Protein AF-A0A924DQF2-F1 (afdb_monomer)

Secondary structure (DSSP, 8-state):
-------SSSSSSSS-S-----TT-BEEEE-TTS-EEEE--TTEEEETTEEEEEEEE--SSSS-PEEEEEEEEEPPPTT-EEEEEEEEEEEETTEEEEEEEEEEEEEEE----TT-EEEEEEPPSSTTPPPEEEEEEPPHHHHHHHHHHEEEEEESS---GGG--EEE-

Nearest PDB structures (foldseek):
  7did-assembly1_A  TM=2.586E-01  e=5.097E-01  Mycoplasmoides genitalium G37
  7dcy-assembly1_A  TM=2.597E-01  e=6.621E-01  Mycoplasmoides genitalium G37
  6pnr-assembly1_A  TM=2.441E-01  e=4.357E+00  Agathobacter rectalis

Radius of gyration: 21.08 Å; Cα contacts (8 Å, |Δi|>4): 301; chains: 1; bounding box: 58×53×54 Å

Structure (mmCIF, N/CA/C/O backbone):
data_AF-A0A924DQF2-F1
#
_entry.id   AF-A0A924DQF2-F1
#
loop_
_atom_site.group_PDB
_atom_site.id
_atom_site.type_symbol
_atom_site.label_atom_id
_atom_site.label_alt_id
_atom_site.label_comp_id
_atom_site.label_asym_id
_atom_site.label_entity_id
_atom_site.label_seq_id
_atom_site.pdbx_PDB_ins_code
_atom_site.Cartn_x
_atom_site.Cartn_y
_atom_site.Cartn_z
_atom_site.occupancy
_atom_site.B_iso_or_equiv
_atom_site.auth_seq_id
_atom_site.auth_comp_id
_atom_site.auth_asym_id
_atom_site.auth_atom_id
_atom_site.pdbx_PDB_model_num
ATOM 1 N N . MET A 1 1 ? 40.891 -38.602 -23.415 1.00 39.16 1 MET A N 1
ATOM 2 C CA . MET A 1 1 ? 41.506 -37.430 -22.755 1.00 39.16 1 MET A CA 1
ATOM 3 C C . MET A 1 1 ? 40.884 -36.168 -23.352 1.00 39.16 1 MET A C 1
ATOM 5 O O . MET A 1 1 ? 40.911 -36.058 -24.563 1.00 39.16 1 MET A O 1
ATOM 9 N N . THR A 1 2 ? 40.264 -35.327 -22.505 1.00 40.16 2 THR A N 1
ATOM 10 C CA . THR A 1 2 ? 40.079 -33.848 -22.588 1.00 40.16 2 THR A CA 1
ATOM 11 C C . THR A 1 2 ? 39.680 -33.174 -23.919 1.00 40.16 2 THR A C 1
ATOM 13 O O . THR A 1 2 ? 40.325 -33.387 -24.925 1.00 40.16 2 THR A O 1
ATOM 16 N N . LYS A 1 3 ? 38.752 -32.213 -24.016 1.00 40.78 3 LYS A N 1
ATOM 17 C CA . LYS A 1 3 ? 37.933 -31.433 -23.068 1.00 40.78 3 LYS A CA 1
ATOM 18 C C . LYS A 1 3 ? 36.837 -30.743 -23.902 1.00 40.78 3 LYS A C 1
ATOM 20 O O . LYS A 1 3 ? 37.116 -30.213 -24.971 1.00 40.78 3 LYS A O 1
ATOM 25 N N . LYS A 1 4 ? 35.604 -30.738 -23.393 1.00 42.16 4 LYS A N 1
ATOM 26 C CA . LYS A 1 4 ? 34.462 -29.996 -23.943 1.00 42.16 4 LYS A CA 1
ATOM 27 C C . LYS A 1 4 ? 34.664 -28.496 -23.695 1.00 42.16 4 LYS A C 1
ATOM 29 O O . LYS A 1 4 ? 34.769 -28.095 -22.540 1.00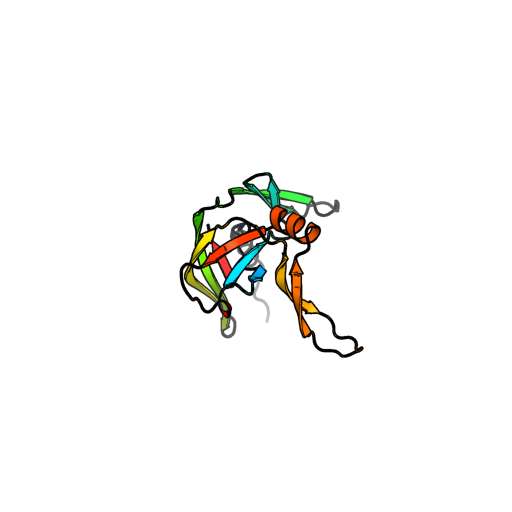 42.16 4 LYS A O 1
ATOM 34 N N . PHE A 1 5 ? 34.678 -27.686 -24.750 1.00 46.66 5 PHE A N 1
ATOM 35 C CA . PHE A 1 5 ? 34.527 -26.231 -24.673 1.00 46.66 5 PHE A CA 1
ATOM 36 C C . PHE A 1 5 ? 33.108 -25.875 -25.120 1.00 46.66 5 PHE A C 1
ATOM 38 O O . PHE A 1 5 ? 32.839 -25.680 -26.297 1.00 46.66 5 PHE A O 1
ATOM 45 N N . VAL A 1 6 ? 32.184 -25.825 -24.165 1.00 44.28 6 VAL A N 1
ATOM 46 C CA . VAL A 1 6 ? 30.915 -25.103 -24.317 1.00 44.28 6 VAL A CA 1
ATOM 47 C C . VAL A 1 6 ? 30.817 -24.224 -23.082 1.00 44.28 6 VAL A C 1
ATOM 49 O O . VAL A 1 6 ? 30.218 -24.590 -22.075 1.00 44.28 6 VAL A O 1
ATOM 52 N N . SER A 1 7 ? 31.553 -23.117 -23.115 1.00 44.06 7 SER A N 1
ATOM 53 C CA . SER A 1 7 ? 31.555 -22.107 -22.064 1.00 44.06 7 SER A CA 1
ATOM 54 C C . SER A 1 7 ? 30.950 -20.827 -22.624 1.00 44.06 7 SER A C 1
ATOM 56 O O . SER A 1 7 ? 31.330 -20.384 -23.703 1.00 44.06 7 SER A O 1
ATOM 58 N N . ALA A 1 8 ? 30.050 -20.247 -21.832 1.00 43.78 8 ALA A N 1
ATOM 59 C CA . ALA A 1 8 ? 29.697 -18.830 -21.837 1.00 43.78 8 ALA A CA 1
ATOM 60 C C . ALA A 1 8 ? 28.775 -18.285 -22.949 1.00 43.78 8 ALA A C 1
ATOM 62 O O . ALA A 1 8 ? 29.025 -17.202 -23.463 1.00 43.78 8 ALA A O 1
ATOM 63 N N . LEU A 1 9 ? 27.640 -18.938 -23.237 1.00 38.75 9 LEU A N 1
ATOM 64 C CA . LEU A 1 9 ? 26.541 -18.276 -23.975 1.00 38.75 9 LEU A CA 1
ATOM 65 C C . LEU A 1 9 ? 25.144 -18.441 -23.345 1.00 38.75 9 LEU A C 1
ATOM 67 O O . LEU A 1 9 ? 24.132 -18.326 -24.024 1.00 38.75 9 LEU A O 1
ATOM 71 N N . LEU A 1 10 ? 25.068 -18.723 -22.041 1.00 37.38 10 LEU A N 1
ATOM 72 C CA . LEU A 1 10 ? 23.792 -18.978 -21.348 1.00 37.38 10 LEU A CA 1
ATOM 73 C C . LEU A 1 10 ? 23.571 -18.126 -20.089 1.00 37.38 10 LEU A C 1
ATOM 75 O O . LEU A 1 10 ? 22.665 -18.415 -19.314 1.00 37.38 10 LEU A O 1
ATOM 79 N N . LEU A 1 11 ? 24.365 -17.066 -19.880 1.00 38.78 11 LEU A N 1
ATOM 80 C CA . LEU A 1 11 ? 24.267 -16.221 -18.678 1.00 38.78 11 LEU A CA 1
ATOM 81 C C . LEU A 1 11 ? 23.761 -14.783 -18.899 1.00 38.78 11 LEU A C 1
ATOM 83 O O . LEU A 1 11 ? 23.683 -14.044 -17.925 1.00 38.78 11 LEU A O 1
ATOM 87 N N . SER A 1 12 ? 23.387 -14.363 -20.114 1.00 41.19 12 SER A N 1
ATOM 88 C CA . SER A 1 12 ? 23.011 -12.955 -20.370 1.00 41.19 12 SER A CA 1
ATOM 89 C C . SER A 1 12 ? 21.534 -12.697 -20.690 1.00 41.19 12 SER A C 1
ATOM 91 O O . SER A 1 12 ? 21.180 -11.563 -20.994 1.00 41.19 12 SER A O 1
ATOM 93 N N . LEU A 1 13 ? 20.655 -13.703 -20.617 1.00 36.31 13 LEU A N 1
ATOM 94 C CA . LEU A 1 13 ? 19.227 -13.544 -20.956 1.00 36.31 13 LEU A CA 1
ATOM 95 C C . LEU A 1 13 ? 18.293 -13.356 -19.746 1.00 36.31 13 LEU A C 1
ATOM 97 O O . LEU A 1 13 ? 17.087 -13.237 -19.926 1.00 36.31 13 LEU A O 1
ATOM 101 N N . PHE A 1 14 ? 18.821 -13.267 -18.521 1.00 36.53 14 PHE A N 1
ATOM 102 C CA . PHE A 1 14 ? 18.003 -13.035 -17.318 1.00 36.53 14 PHE A CA 1
ATOM 103 C C . PHE A 1 14 ? 17.815 -11.555 -16.938 1.00 36.53 14 PHE A C 1
ATOM 105 O O . PHE A 1 14 ? 17.193 -11.266 -15.919 1.00 36.53 14 PHE A O 1
ATOM 112 N N . SER A 1 15 ? 18.302 -10.611 -17.748 1.00 38.75 15 SER A N 1
ATOM 113 C CA . SER A 1 15 ? 18.397 -9.195 -17.356 1.00 38.75 15 SER A CA 1
ATOM 114 C C . SER A 1 15 ? 17.384 -8.251 -18.009 1.00 38.75 15 SER A C 1
ATOM 116 O O . SER A 1 15 ? 17.642 -7.055 -18.028 1.00 38.75 15 SER A O 1
ATOM 118 N N . PHE A 1 16 ? 16.264 -8.727 -18.566 1.00 39.00 16 PHE A N 1
ATOM 119 C CA . PHE A 1 16 ? 15.261 -7.833 -19.176 1.00 39.00 16 PHE A CA 1
ATOM 120 C C . PHE A 1 16 ? 13.815 -8.310 -19.013 1.00 39.00 16 PHE A C 1
ATOM 122 O O . PHE A 1 16 ? 12.981 -8.089 -19.886 1.00 39.00 16 PHE A O 1
ATOM 129 N N . LEU A 1 17 ? 13.471 -8.930 -17.882 1.00 34.06 17 LEU A N 1
ATOM 130 C CA . LEU A 1 17 ? 12.094 -8.759 -17.429 1.00 34.06 17 LEU A CA 1
ATOM 131 C C . LEU A 1 17 ? 12.037 -7.337 -16.866 1.00 34.06 17 LEU A C 1
ATOM 133 O O . LEU A 1 17 ? 12.741 -7.087 -15.884 1.00 34.06 17 LEU A O 1
ATOM 137 N N . PRO A 1 18 ? 11.294 -6.390 -17.477 1.00 35.78 18 PRO A N 1
ATOM 138 C CA . PRO A 1 18 ? 11.058 -5.116 -16.823 1.00 35.78 18 PRO A CA 1
ATOM 139 C C . PRO A 1 18 ? 10.474 -5.473 -15.462 1.00 35.78 18 PRO A C 1
ATOM 141 O O . PRO A 1 18 ? 9.436 -6.135 -15.387 1.00 35.78 18 PRO A O 1
ATOM 144 N N . ALA A 1 19 ? 11.197 -5.142 -14.392 1.00 41.50 19 ALA A N 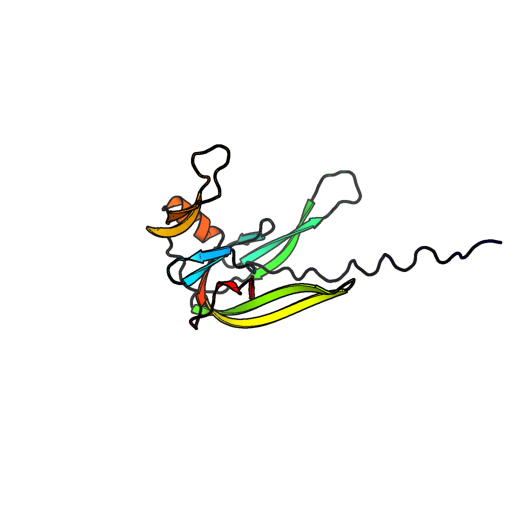1
ATOM 145 C CA . ALA A 1 19 ? 10.639 -5.206 -13.058 1.00 41.50 19 ALA A CA 1
ATOM 146 C C . ALA A 1 19 ? 9.444 -4.265 -13.119 1.00 41.50 19 ALA A C 1
ATOM 148 O O . ALA A 1 19 ? 9.642 -3.054 -13.124 1.00 41.50 19 ALA A O 1
ATOM 149 N N . LYS A 1 20 ? 8.239 -4.817 -13.320 1.00 49.84 20 LYS A N 1
ATOM 150 C CA . LYS A 1 20 ? 7.009 -4.037 -13.348 1.00 49.84 20 LYS A CA 1
ATOM 151 C C . LYS A 1 20 ? 7.024 -3.244 -12.051 1.00 49.84 20 LYS A C 1
ATOM 153 O O . LYS A 1 20 ? 6.993 -3.815 -10.962 1.00 49.84 20 LYS A O 1
ATOM 158 N N . SER A 1 21 ? 7.247 -1.949 -12.180 1.00 52.16 21 SER A N 1
ATOM 159 C CA . SER A 1 21 ? 7.335 -1.025 -11.073 1.00 52.16 21 SER A CA 1
ATOM 160 C C . SER A 1 21 ? 5.913 -0.824 -10.583 1.00 52.16 21 SER A C 1
ATOM 162 O O . SER A 1 21 ? 5.086 -0.274 -11.295 1.00 52.16 21 SER A O 1
ATOM 164 N N . PHE A 1 22 ? 5.600 -1.337 -9.397 1.00 64.69 22 PHE A N 1
ATOM 165 C CA . PHE A 1 22 ? 4.263 -1.219 -8.827 1.00 64.69 22 PHE A CA 1
ATOM 166 C C . PHE A 1 22 ? 4.296 -0.228 -7.658 1.00 64.69 22 PHE A C 1
ATOM 168 O O . PHE A 1 22 ? 4.970 -0.466 -6.652 1.00 64.69 22 PHE A O 1
ATOM 175 N N . ALA A 1 23 ? 3.586 0.893 -7.783 1.00 62.69 23 ALA A N 1
ATOM 176 C CA . ALA A 1 23 ? 3.409 1.848 -6.691 1.00 62.69 23 ALA A CA 1
ATOM 177 C C . ALA A 1 23 ? 2.421 1.284 -5.670 1.00 62.69 23 ALA A C 1
ATOM 179 O O . ALA A 1 23 ? 1.371 0.800 -6.072 1.00 62.69 23 ALA A O 1
ATOM 180 N N . PHE A 1 24 ? 2.735 1.384 -4.371 1.00 73.31 24 PHE A N 1
ATOM 181 C CA . PHE A 1 24 ? 1.779 1.096 -3.288 1.00 73.31 24 PHE A CA 1
ATOM 182 C C . PHE A 1 24 ? 1.065 -0.246 -3.504 1.00 73.31 24 PHE A C 1
ATOM 184 O O . PHE A 1 24 ? -0.158 -0.339 -3.508 1.00 73.31 24 PHE A O 1
ATOM 191 N N . HIS A 1 25 ? 1.851 -1.282 -3.776 1.00 74.00 25 HIS A N 1
ATOM 192 C CA . HIS A 1 25 ? 1.313 -2.563 -4.208 1.00 74.00 25 HIS A CA 1
ATOM 193 C C . HIS A 1 25 ? 1.319 -3.593 -3.092 1.00 74.00 25 HIS A C 1
ATOM 195 O O . HIS A 1 25 ? 0.635 -4.592 -3.212 1.00 74.00 25 HIS A O 1
ATOM 201 N N . SER A 1 26 ? 2.076 -3.393 -2.015 1.00 79.25 26 SER A N 1
ATOM 202 C CA . SER A 1 26 ? 2.161 -4.361 -0.924 1.00 79.25 26 SER A CA 1
ATOM 203 C C . SER A 1 26 ? 1.262 -3.961 0.237 1.00 79.25 26 SER A C 1
ATOM 205 O O . SER A 1 26 ? 1.271 -2.807 0.681 1.00 79.25 26 SER A O 1
ATOM 207 N N . VAL A 1 27 ? 0.508 -4.926 0.762 1.00 81.19 27 VAL A N 1
ATOM 208 C CA . VAL A 1 27 ? -0.241 -4.731 2.005 1.00 81.19 27 VAL A CA 1
ATOM 209 C C . VAL A 1 27 ? 0.760 -4.500 3.134 1.00 81.19 27 VAL A C 1
ATOM 211 O O . VAL A 1 27 ? 1.569 -5.366 3.451 1.00 81.19 27 VAL A O 1
ATOM 214 N N . THR A 1 28 ? 0.731 -3.306 3.729 1.00 81.75 28 THR A N 1
ATOM 215 C CA . THR A 1 28 ? 1.651 -2.947 4.818 1.00 81.75 28 THR A CA 1
ATOM 216 C C . THR A 1 28 ? 1.093 -3.390 6.158 1.00 81.75 28 THR A C 1
ATOM 218 O O . THR A 1 28 ? 1.820 -3.927 6.989 1.00 81.75 28 THR A O 1
ATOM 221 N N . GLU A 1 29 ? -0.197 -3.146 6.377 1.00 82.19 29 GLU A N 1
ATOM 222 C CA . GLU A 1 29 ? -0.853 -3.472 7.632 1.00 82.19 29 GLU A CA 1
ATOM 223 C C . GLU A 1 29 ? -2.360 -3.633 7.466 1.00 82.19 29 GLU A C 1
ATOM 225 O O . GLU A 1 29 ? -2.989 -3.030 6.597 1.00 82.19 29 GLU A O 1
ATOM 230 N N . ILE A 1 30 ? -2.933 -4.424 8.365 1.00 83.31 30 ILE A N 1
ATOM 231 C CA . ILE A 1 30 ? -4.365 -4.616 8.524 1.00 83.31 30 ILE A CA 1
ATOM 232 C C . ILE A 1 30 ? -4.776 -3.942 9.832 1.00 83.31 30 ILE A C 1
ATOM 234 O O . ILE A 1 30 ? -4.304 -4.311 10.909 1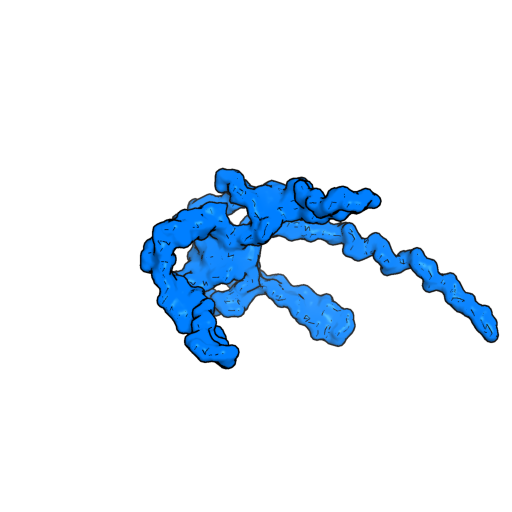.00 83.31 30 ILE A O 1
ATOM 238 N N . LEU A 1 31 ? -5.647 -2.944 9.735 1.00 84.81 31 LEU A N 1
ATOM 239 C CA . LEU A 1 31 ? -6.173 -2.220 10.884 1.00 84.81 31 LEU A CA 1
ATOM 240 C C . LEU A 1 31 ? -7.255 -3.053 11.602 1.00 84.81 31 LEU A C 1
ATOM 242 O O . LEU A 1 31 ? -7.907 -3.889 10.973 1.00 84.81 31 LEU A O 1
ATOM 246 N N . PRO A 1 32 ? -7.505 -2.817 12.906 1.00 79.88 32 PRO A N 1
ATOM 247 C CA . PRO A 1 32 ? -8.493 -3.571 13.688 1.00 79.88 32 PRO A CA 1
ATOM 248 C C . PRO A 1 32 ? -9.931 -3.502 13.154 1.00 79.88 32 PRO A C 1
ATOM 250 O O . PRO A 1 32 ? -10.745 -4.359 13.474 1.00 79.88 32 PRO A O 1
ATOM 253 N N . ASP A 1 33 ? -10.249 -2.490 12.345 1.00 83.50 33 ASP A N 1
ATOM 254 C CA . ASP A 1 33 ? -11.546 -2.300 11.690 1.00 83.50 33 ASP A CA 1
ATOM 255 C C . ASP A 1 33 ? -11.612 -2.939 10.287 1.00 83.50 33 ASP A C 1
ATOM 257 O O . ASP A 1 33 ? -12.423 -2.517 9.460 1.00 83.50 33 ASP A O 1
ATOM 261 N N . ASN A 1 34 ? -10.752 -3.931 10.015 1.00 84.44 34 ASN A N 1
ATOM 262 C CA . ASN A 1 34 ? -10.598 -4.651 8.741 1.00 84.44 34 ASN A CA 1
ATOM 263 C C . ASN A 1 34 ? -10.240 -3.769 7.535 1.00 84.44 34 ASN A C 1
ATOM 265 O O . ASN A 1 34 ? -10.342 -4.203 6.386 1.00 84.44 34 ASN A O 1
ATOM 269 N N . LYS A 1 35 ? -9.793 -2.535 7.772 1.00 88.31 35 LYS A N 1
ATOM 270 C CA . LYS A 1 35 ? -9.237 -1.686 6.719 1.00 88.31 35 LYS A CA 1
ATOM 271 C C . LYS A 1 35 ? -7.788 -2.059 6.459 1.00 88.31 35 LYS A C 1
ATOM 273 O O . LYS A 1 35 ? -7.057 -2.448 7.367 1.00 88.31 35 LYS A O 1
ATOM 278 N N . ILE A 1 36 ? -7.359 -1.892 5.220 1.00 88.56 36 ILE A N 1
ATOM 279 C CA . ILE A 1 36 ? -6.012 -2.245 4.788 1.00 88.56 36 ILE A CA 1
ATOM 280 C C . ILE A 1 36 ? -5.233 -0.956 4.555 1.00 88.56 36 ILE A C 1
ATOM 282 O O . ILE A 1 36 ? -5.673 -0.077 3.811 1.00 88.56 36 ILE A O 1
ATOM 286 N N . LEU A 1 37 ? -4.079 -0.849 5.203 1.00 88.31 37 LEU A N 1
ATOM 287 C CA . LEU A 1 37 ? -3.125 0.232 5.032 1.00 88.31 37 LEU A CA 1
ATOM 288 C C . LEU A 1 37 ? -2.037 -0.213 4.052 1.00 88.31 37 LEU A C 1
ATOM 290 O O . LEU A 1 37 ? -1.385 -1.244 4.236 1.00 88.31 37 LEU A O 1
ATOM 294 N N . ILE A 1 38 ? -1.839 0.586 3.012 1.00 88.75 38 ILE A N 1
ATOM 295 C CA . ILE A 1 38 ? -0.918 0.294 1.916 1.00 88.75 38 ILE A CA 1
ATOM 296 C C . ILE A 1 38 ? 0.026 1.478 1.793 1.00 88.75 38 ILE A C 1
ATOM 298 O O . ILE A 1 38 ? -0.401 2.582 1.452 1.00 88.75 38 ILE A O 1
ATOM 302 N N . CYS A 1 39 ? 1.299 1.271 2.097 1.00 88.50 39 CYS A N 1
ATOM 303 C CA . CYS A 1 39 ? 2.300 2.323 2.110 1.00 88.50 39 CYS A CA 1
ATOM 304 C C . CYS A 1 39 ? 3.271 2.203 0.937 1.00 88.50 39 CYS A C 1
ATOM 306 O O . CYS A 1 39 ? 3.451 1.141 0.342 1.00 88.50 39 CYS A O 1
ATOM 308 N N . LYS A 1 40 ? 3.903 3.328 0.608 1.00 86.56 40 LYS A N 1
ATOM 309 C CA . LYS A 1 40 ? 4.942 3.414 -0.412 1.00 86.56 40 LYS A CA 1
ATOM 310 C C . LYS A 1 40 ? 6.160 2.573 -0.037 1.00 86.56 40 LYS A C 1
ATOM 312 O O . LYS A 1 40 ? 6.571 2.549 1.126 1.00 86.56 40 LYS A O 1
ATOM 317 N N . ASP A 1 41 ? 6.816 2.014 -1.044 1.00 82.56 41 ASP A N 1
ATOM 318 C CA . ASP A 1 41 ? 8.127 1.396 -0.863 1.00 82.56 41 ASP A CA 1
ATOM 319 C C . ASP A 1 41 ? 9.242 2.446 -0.699 1.00 82.56 41 ASP A C 1
ATOM 321 O O . ASP A 1 41 ? 9.083 3.647 -0.956 1.00 82.56 41 ASP A O 1
ATOM 325 N N . PHE A 1 42 ? 10.421 1.997 -0.264 1.00 80.69 42 PHE A N 1
ATOM 326 C CA . PHE A 1 42 ? 11.571 2.870 0.003 1.00 80.69 42 PHE A CA 1
ATOM 327 C C . PHE A 1 42 ? 12.065 3.633 -1.236 1.00 80.69 42 PHE A C 1
ATOM 329 O O . PHE A 1 42 ? 12.668 4.694 -1.099 1.00 80.69 42 PHE A O 1
ATOM 336 N N . ASN A 1 43 ? 11.816 3.112 -2.438 1.00 85.31 43 ASN A N 1
ATOM 337 C CA . ASN A 1 43 ? 12.211 3.714 -3.709 1.00 85.31 43 ASN A CA 1
ATOM 338 C C . ASN A 1 43 ? 11.090 4.534 -4.368 1.00 85.31 43 ASN A C 1
ATOM 340 O O . ASN A 1 43 ? 11.184 4.852 -5.552 1.00 85.31 43 ASN A O 1
ATOM 344 N N . GLN A 1 44 ? 10.033 4.853 -3.624 1.00 87.81 44 GLN A N 1
ATOM 345 C CA . GLN A 1 44 ? 8.871 5.581 -4.121 1.00 87.81 44 GLN A CA 1
ATOM 346 C C . GLN A 1 44 ? 8.746 6.943 -3.440 1.00 87.81 44 GLN A C 1
ATOM 348 O O . GLN A 1 44 ? 8.943 7.073 -2.223 1.00 87.81 44 GLN A O 1
ATOM 353 N N . VAL A 1 45 ? 8.377 7.961 -4.213 1.00 88.56 45 VAL A N 1
ATOM 354 C CA . VAL A 1 45 ? 8.130 9.326 -3.732 1.00 88.56 45 VAL A CA 1
ATOM 355 C C . VAL A 1 45 ? 6.740 9.760 -4.175 1.00 88.56 45 VAL A C 1
ATOM 357 O O . VAL A 1 45 ? 6.422 9.725 -5.357 1.00 88.56 45 VAL A O 1
ATOM 360 N N . ARG A 1 46 ? 5.896 10.170 -3.223 1.00 87.69 46 ARG A N 1
ATOM 361 C CA . ARG A 1 46 ? 4.573 10.720 -3.532 1.00 87.69 46 ARG A CA 1
ATOM 362 C C . ARG A 1 46 ? 4.694 12.203 -3.870 1.00 87.69 46 ARG A C 1
ATOM 364 O O . ARG A 1 46 ? 5.193 12.978 -3.053 1.00 87.69 46 ARG A O 1
ATOM 371 N N . VAL A 1 47 ? 4.180 12.588 -5.034 1.00 88.44 47 VAL A N 1
ATOM 372 C CA . VAL A 1 47 ? 4.125 13.968 -5.526 1.00 88.44 47 VAL A CA 1
ATOM 373 C C . VAL A 1 47 ? 2.678 14.265 -5.919 1.00 88.44 47 VAL A C 1
ATOM 375 O O . VAL A 1 47 ? 2.197 13.852 -6.972 1.00 88.44 47 VAL A O 1
ATOM 378 N N . GLY A 1 48 ? 1.942 14.929 -5.024 1.00 87.69 48 GLY A N 1
AT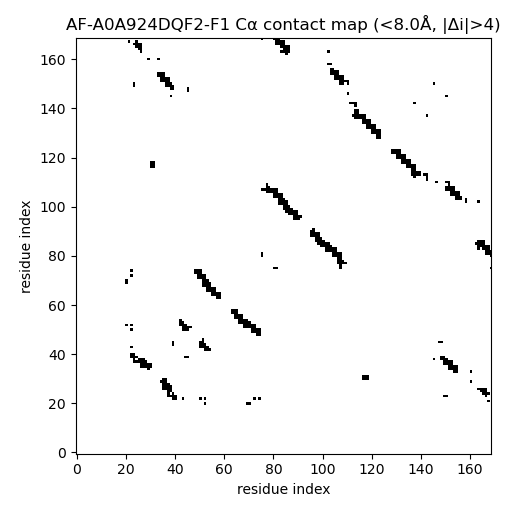OM 379 C CA . GLY A 1 48 ? 0.504 15.162 -5.197 1.00 87.69 48 GLY A CA 1
ATOM 380 C C . GLY A 1 48 ? -0.300 13.856 -5.263 1.00 87.69 48 GLY A C 1
ATOM 381 O O . GLY A 1 48 ? -0.290 13.055 -4.321 1.00 87.69 48 GLY A O 1
ATOM 382 N N . ASN A 1 49 ? -1.008 13.649 -6.377 1.00 87.50 49 ASN A N 1
ATOM 383 C CA . ASN A 1 49 ? -1.771 12.431 -6.670 1.00 87.50 49 ASN A CA 1
ATOM 384 C C . ASN A 1 49 ? -0.957 11.363 -7.422 1.00 87.50 49 ASN A C 1
ATOM 386 O O . ASN A 1 49 ? -1.527 10.361 -7.847 1.00 87.50 49 ASN A O 1
ATOM 390 N N . LYS A 1 50 ? 0.352 11.561 -7.596 1.00 89.81 50 LYS A N 1
ATOM 391 C CA . LYS A 1 50 ? 1.230 10.632 -8.307 1.00 89.81 50 LYS A CA 1
ATOM 392 C C . LYS A 1 50 ? 2.300 10.049 -7.400 1.00 89.81 50 LYS A C 1
ATOM 394 O O . LYS A 1 50 ? 2.611 10.593 -6.336 1.00 89.81 50 LYS A O 1
ATOM 399 N N . VAL A 1 51 ? 2.881 8.945 -7.847 1.00 89.62 51 VAL A N 1
ATOM 400 C CA . VAL A 1 51 ? 4.021 8.282 -7.226 1.00 89.62 51 VAL A CA 1
ATOM 401 C C . VAL A 1 51 ? 5.108 8.114 -8.265 1.00 89.62 51 VAL A C 1
ATOM 403 O O . VAL A 1 51 ? 4.927 7.432 -9.270 1.00 89.62 51 VAL A O 1
ATOM 406 N N . GLU A 1 52 ? 6.247 8.730 -7.995 1.00 90.75 52 GLU A N 1
ATOM 407 C CA . GLU A 1 52 ? 7.470 8.549 -8.758 1.00 90.75 52 GLU A CA 1
ATOM 408 C C . GLU A 1 52 ? 8.223 7.341 -8.208 1.00 90.75 52 GLU A C 1
ATOM 410 O O . GLU A 1 52 ? 8.420 7.211 -6.995 1.00 90.75 52 GLU A O 1
ATOM 415 N N . ILE A 1 53 ? 8.645 6.450 -9.099 1.00 88.25 53 ILE A N 1
ATOM 416 C CA . ILE A 1 53 ? 9.366 5.228 -8.752 1.00 88.25 53 ILE A CA 1
ATOM 417 C C . ILE A 1 53 ? 10.803 5.384 -9.221 1.00 88.25 53 ILE A C 1
ATOM 419 O O . ILE A 1 53 ? 11.056 5.690 -10.384 1.00 88.25 53 ILE A O 1
ATOM 423 N N . TYR A 1 54 ? 11.754 5.152 -8.323 1.00 87.12 54 TYR A N 1
ATOM 424 C CA . TYR A 1 54 ? 13.178 5.268 -8.604 1.00 87.12 54 TYR A CA 1
ATOM 425 C C . TYR A 1 54 ? 13.836 3.894 -8.672 1.00 87.12 54 TYR A C 1
ATOM 427 O O . TYR A 1 54 ? 13.518 2.972 -7.914 1.00 87.12 54 TYR A O 1
ATOM 435 N N . SER A 1 55 ? 14.802 3.767 -9.573 1.00 83.94 55 SER A N 1
ATOM 436 C CA . SER A 1 55 ? 15.672 2.602 -9.681 1.00 83.94 55 SER A CA 1
ATOM 437 C C . SER A 1 55 ? 17.106 2.993 -9.345 1.00 83.94 55 SER A C 1
ATOM 439 O O . SER A 1 55 ? 17.547 4.113 -9.606 1.00 83.94 55 SER A O 1
ATOM 441 N N . LYS A 1 56 ? 17.837 2.058 -8.736 1.00 82.44 56 LYS A N 1
ATOM 442 C CA . LYS A 1 56 ? 19.275 2.210 -8.518 1.00 82.44 56 LYS A CA 1
ATOM 443 C C . LYS A 1 56 ? 19.981 1.880 -9.825 1.00 82.44 56 LYS A C 1
ATOM 445 O O . LYS A 1 56 ? 19.947 0.732 -10.265 1.00 82.44 56 LYS A O 1
ATOM 450 N N . LYS A 1 57 ? 20.641 2.864 -10.421 1.00 77.94 57 LYS A N 1
ATOM 451 C CA . LYS A 1 57 ? 21.550 2.656 -11.542 1.00 77.94 57 LYS A CA 1
ATOM 452 C C . LYS A 1 57 ? 22.953 2.479 -10.974 1.00 77.94 57 LYS A C 1
ATOM 454 O O . LYS A 1 57 ? 23.443 3.339 -10.247 1.00 77.94 57 LYS A O 1
ATOM 459 N N . LEU A 1 58 ? 23.581 1.342 -11.273 1.00 69.31 58 LEU A N 1
ATOM 460 C CA . LEU A 1 58 ? 25.005 1.147 -11.004 1.00 69.31 58 LEU A CA 1
ATOM 461 C C . LEU A 1 58 ? 25.781 1.848 -12.129 1.00 69.31 58 LEU A C 1
ATOM 463 O O . LEU A 1 58 ? 25.693 1.405 -13.281 1.00 69.31 58 LEU A O 1
ATOM 467 N N . PRO A 1 59 ? 26.493 2.953 -11.856 1.00 69.00 59 PRO A N 1
ATOM 468 C CA . PRO A 1 59 ? 27.317 3.579 -12.872 1.00 69.00 59 PRO A CA 1
ATOM 469 C C . PRO A 1 59 ? 28.467 2.646 -13.261 1.00 69.00 59 PRO A C 1
ATOM 471 O O . PRO A 1 59 ? 28.937 1.827 -12.474 1.00 69.00 59 PRO A O 1
ATOM 474 N N . HIS A 1 60 ? 28.936 2.781 -14.501 1.00 64.00 60 HIS A N 1
ATOM 475 C CA . HIS A 1 60 ? 30.091 2.026 -15.002 1.00 64.00 60 HIS A CA 1
ATOM 476 C C . HIS A 1 60 ? 31.423 2.477 -14.366 1.00 64.00 60 HIS A C 1
ATOM 478 O O . HIS A 1 60 ? 32.454 1.843 -14.570 1.00 64.00 60 HIS A O 1
ATOM 484 N N . SER A 1 61 ? 31.418 3.560 -13.584 1.00 63.62 61 SER A N 1
ATOM 485 C CA . SER A 1 61 ? 32.573 4.098 -12.862 1.00 63.62 61 SER A CA 1
ATOM 486 C C . SER A 1 61 ? 32.327 4.082 -11.348 1.00 63.62 61 SER A C 1
ATOM 488 O O . SER A 1 61 ? 31.195 3.949 -10.896 1.00 63.62 61 SER A O 1
ATOM 490 N N . ARG A 1 62 ? 33.388 4.232 -10.537 1.00 63.53 62 ARG A N 1
ATOM 491 C CA . ARG A 1 62 ? 33.369 4.187 -9.052 1.00 63.53 62 ARG A CA 1
ATOM 492 C C . ARG A 1 62 ? 32.517 5.285 -8.365 1.00 63.53 62 ARG A C 1
ATOM 494 O O . ARG A 1 62 ? 32.644 5.492 -7.162 1.00 63.53 62 ARG A O 1
ATOM 501 N N . GLY A 1 63 ? 31.674 6.004 -9.103 1.00 60.84 63 GLY A N 1
ATOM 502 C CA . GLY A 1 63 ? 30.886 7.147 -8.646 1.00 60.84 63 GLY A CA 1
ATOM 503 C C . GLY A 1 63 ? 29.548 6.768 -8.014 1.00 60.84 63 GLY A C 1
ATOM 504 O O . GLY A 1 63 ? 28.513 7.149 -8.536 1.00 60.84 63 GLY A O 1
ATOM 505 N N . GLY A 1 64 ? 29.558 6.045 -6.891 1.00 69.38 64 GLY A N 1
ATOM 506 C CA . GLY A 1 64 ? 28.370 5.864 -6.040 1.00 69.38 64 GLY A CA 1
ATOM 507 C C . GLY A 1 64 ? 27.158 5.180 -6.699 1.00 69.38 64 GLY A C 1
ATOM 508 O O . GLY A 1 64 ? 27.238 4.637 -7.792 1.00 69.38 64 GLY A O 1
ATOM 509 N N . ILE A 1 65 ? 26.027 5.146 -5.990 1.00 74.56 65 ILE A N 1
ATOM 510 C CA . ILE A 1 65 ? 24.742 4.659 -6.518 1.00 74.56 65 ILE A CA 1
ATOM 511 C C . ILE A 1 65 ? 23.937 5.881 -6.957 1.00 74.56 65 ILE A C 1
ATOM 513 O O . ILE A 1 65 ? 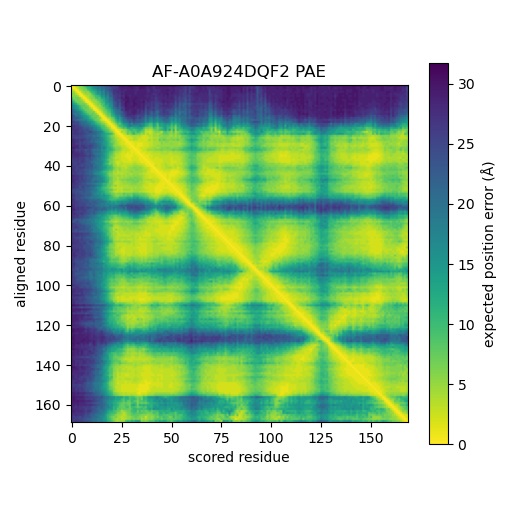23.655 6.743 -6.127 1.00 74.56 65 ILE A O 1
ATOM 517 N N . GLU A 1 66 ? 23.532 5.936 -8.225 1.00 79.19 66 GLU A N 1
ATOM 518 C CA . GLU A 1 66 ? 22.640 6.980 -8.734 1.00 79.19 66 GLU A CA 1
ATOM 519 C C . GLU A 1 66 ? 21.186 6.484 -8.687 1.00 79.19 66 GLU A C 1
ATOM 521 O O . GLU A 1 66 ? 20.893 5.349 -9.078 1.00 79.19 66 GLU A O 1
ATOM 526 N N . LEU A 1 67 ? 20.266 7.311 -8.186 1.00 81.94 67 LEU A N 1
ATOM 527 C CA . LEU A 1 67 ? 18.829 7.041 -8.256 1.00 81.94 67 LEU A CA 1
ATOM 528 C C . LEU A 1 67 ? 18.257 7.737 -9.487 1.00 81.94 67 LEU A C 1
ATOM 530 O O . LEU A 1 67 ? 18.271 8.961 -9.569 1.00 81.94 67 LEU A O 1
ATOM 534 N N . VAL A 1 68 ? 17.722 6.958 -10.422 1.00 85.81 68 VAL A N 1
ATOM 535 C CA . VAL A 1 68 ? 17.097 7.473 -11.645 1.00 85.81 68 VAL A CA 1
ATOM 536 C C . VAL A 1 68 ? 15.606 7.170 -11.595 1.00 85.81 68 VAL A C 1
ATOM 538 O O . VAL A 1 68 ? 15.217 6.043 -11.270 1.00 85.81 68 VAL A O 1
ATOM 541 N N . LYS A 1 69 ? 14.772 8.170 -11.905 1.00 88.31 69 LYS A N 1
ATOM 542 C CA . LYS A 1 69 ? 13.323 7.984 -12.042 1.00 88.31 69 LYS A CA 1
ATOM 543 C C . LYS A 1 69 ? 13.073 6.948 -13.138 1.00 88.31 69 LYS A C 1
ATOM 545 O O . LYS A 1 69 ? 13.488 7.134 -14.277 1.00 88.31 69 LYS A O 1
ATOM 550 N N . ALA A 1 70 ? 12.460 5.841 -12.752 1.00 87.12 70 ALA A N 1
ATOM 551 C CA . ALA A 1 70 ? 12.150 4.720 -13.623 1.00 87.12 70 ALA A CA 1
ATOM 552 C C . ALA A 1 70 ? 10.724 4.813 -14.167 1.00 87.12 70 ALA A C 1
ATOM 554 O O . ALA A 1 70 ? 10.499 4.449 -15.316 1.00 87.12 70 ALA A O 1
ATOM 555 N N . ASP A 1 71 ? 9.783 5.292 -13.348 1.00 87.38 71 ASP A N 1
ATOM 556 C CA . ASP A 1 71 ? 8.361 5.290 -13.684 1.00 87.38 71 ASP A CA 1
ATOM 557 C C . ASP A 1 71 ? 7.576 6.348 -12.886 1.00 87.38 71 ASP A C 1
ATOM 559 O O . ASP A 1 71 ? 8.071 6.906 -11.897 1.00 87.38 71 ASP A O 1
ATOM 563 N N . GLU A 1 72 ? 6.346 6.617 -13.313 1.00 89.00 72 GLU A N 1
ATOM 564 C CA . GLU A 1 72 ? 5.379 7.483 -12.643 1.00 89.00 72 GLU A CA 1
ATOM 565 C C . GLU A 1 72 ? 3.972 6.889 -12.751 1.00 89.00 72 GLU A C 1
ATOM 567 O O . GLU A 1 72 ? 3.449 6.699 -13.847 1.00 89.00 72 GLU A O 1
ATOM 572 N N . LEU A 1 73 ? 3.329 6.658 -11.605 1.00 87.38 73 LEU A N 1
ATOM 573 C CA . LEU A 1 73 ? 1.975 6.109 -11.537 1.00 87.38 73 LEU A CA 1
ATOM 574 C C . LEU A 1 73 ? 1.023 7.077 -10.839 1.00 87.38 73 LEU A C 1
ATOM 576 O O . LEU A 1 73 ? 1.394 7.759 -9.884 1.00 87.38 73 LEU A O 1
ATOM 580 N N . THR A 1 74 ? -0.224 7.126 -11.304 1.00 89.56 74 THR A N 1
ATOM 581 C CA . THR A 1 74 ? -1.282 7.908 -10.649 1.00 89.56 74 THR A CA 1
ATOM 582 C C . THR A 1 74 ? -1.918 7.062 -9.554 1.00 89.56 74 THR A C 1
ATOM 584 O O . THR A 1 74 ? -2.282 5.916 -9.799 1.00 89.56 74 THR A O 1
ATOM 587 N N . LEU A 1 75 ? -2.038 7.612 -8.346 1.00 88.25 75 LEU A N 1
ATOM 588 C CA . LEU A 1 75 ? -2.712 6.933 -7.244 1.00 88.25 75 LEU A CA 1
ATOM 589 C C . LEU A 1 75 ? -4.228 6.945 -7.446 1.00 88.25 75 LEU A C 1
ATOM 591 O O . LEU A 1 75 ? -4.773 7.936 -7.946 1.00 88.25 75 LEU A O 1
ATOM 595 N N . PRO A 1 76 ? -4.920 5.891 -6.990 1.00 90.00 76 PRO A N 1
ATOM 596 C CA . PRO A 1 76 ? -6.360 5.854 -7.064 1.00 90.00 76 PRO A CA 1
ATOM 597 C C . PRO A 1 76 ? -6.969 6.908 -6.130 1.00 90.00 76 PRO A C 1
ATOM 599 O O . PRO A 1 76 ? -6.483 7.170 -5.026 1.00 90.00 76 PRO A O 1
ATOM 602 N N . SER A 1 77 ? -8.034 7.543 -6.606 1.00 91.31 77 SER A N 1
ATOM 603 C CA . SER A 1 77 ? -8.798 8.545 -5.860 1.00 91.31 77 SER A CA 1
ATOM 604 C C . SER A 1 77 ? -9.761 7.886 -4.873 1.00 91.31 77 SER A C 1
ATOM 606 O O . SER A 1 77 ? -10.114 6.717 -5.017 1.00 91.31 77 SER A O 1
ATOM 608 N N . GLU A 1 78 ? -10.218 8.642 -3.875 1.00 92.69 78 GLU A N 1
ATOM 609 C CA . GLU A 1 78 ? -11.248 8.170 -2.944 1.00 92.69 78 GLU A CA 1
ATOM 610 C C . GLU A 1 78 ? -12.506 7.710 -3.704 1.00 92.69 78 GLU A C 1
ATOM 612 O O . GLU A 1 78 ? -12.947 8.357 -4.654 1.00 92.69 78 GLU A O 1
ATOM 617 N N . GLY A 1 79 ? -13.050 6.557 -3.312 1.00 92.06 79 GLY A N 1
ATOM 618 C CA . GLY A 1 79 ? -14.180 5.901 -3.968 1.00 92.06 79 GLY A CA 1
ATOM 619 C C . GLY A 1 79 ? -13.811 4.990 -5.143 1.00 92.06 79 GLY A C 1
ATOM 620 O O . GLY A 1 79 ? -14.661 4.221 -5.591 1.00 92.06 79 GLY A O 1
ATOM 621 N N . GLN A 1 80 ? -12.568 5.016 -5.640 1.00 92.50 80 GLN A N 1
ATOM 622 C CA . GLN A 1 80 ? -12.141 4.082 -6.685 1.00 92.50 80 GLN A CA 1
ATOM 623 C C . GLN A 1 80 ? -11.926 2.675 -6.128 1.00 92.50 80 GLN A C 1
ATOM 625 O O . GLN A 1 80 ? -11.528 2.496 -4.975 1.00 92.50 80 GLN A O 1
ATOM 630 N N . LYS A 1 81 ? -12.179 1.672 -6.972 1.00 91.62 81 LYS A N 1
ATOM 631 C CA . LYS A 1 81 ? -11.919 0.273 -6.645 1.00 91.62 81 LYS A CA 1
ATOM 632 C C . LYS A 1 81 ? -10.511 -0.127 -7.054 1.00 91.62 81 LYS A C 1
ATOM 634 O O . LYS A 1 81 ? -10.032 0.265 -8.112 1.00 91.62 81 LYS A O 1
ATOM 639 N N . VAL A 1 82 ? -9.899 -0.944 -6.214 1.00 89.88 82 VAL A N 1
ATOM 640 C CA . VAL A 1 82 ? -8.617 -1.598 -6.445 1.00 89.88 82 VAL A CA 1
ATOM 641 C C . VAL A 1 82 ? -8.803 -3.097 -6.305 1.00 89.88 82 VAL A C 1
ATOM 643 O O . VAL A 1 82 ? -9.662 -3.559 -5.547 1.00 89.88 82 VAL A O 1
ATOM 646 N N . ASP A 1 83 ? -7.990 -3.860 -7.015 1.00 89.25 83 ASP A N 1
ATOM 647 C CA . ASP A 1 83 ? -8.019 -5.309 -6.941 1.00 89.25 83 ASP A CA 1
ATOM 648 C C . ASP A 1 83 ? -7.023 -5.814 -5.898 1.00 89.25 83 ASP A C 1
ATOM 650 O O . ASP A 1 83 ? -5.895 -5.332 -5.783 1.00 89.25 83 ASP A O 1
ATOM 654 N N . LEU A 1 84 ? -7.451 -6.815 -5.140 1.00 86.94 84 LEU A N 1
ATOM 655 C CA . LEU A 1 84 ? -6.691 -7.464 -4.087 1.00 86.94 84 LEU A CA 1
ATOM 656 C C . LEU A 1 84 ? -6.247 -8.855 -4.549 1.00 86.94 84 LEU A C 1
ATOM 658 O O . LEU A 1 84 ? -7.079 -9.666 -4.963 1.00 86.94 84 LEU A O 1
ATOM 662 N N . TYR A 1 85 ? -4.951 -9.139 -4.441 1.00 85.75 85 TYR A N 1
ATOM 663 C CA . TYR A 1 85 ? -4.325 -10.370 -4.918 1.00 85.75 85 TYR A CA 1
ATOM 664 C C . TYR A 1 85 ? -3.579 -11.115 -3.807 1.00 85.75 85 TYR A C 1
ATOM 666 O O . TYR A 1 85 ? -2.948 -10.514 -2.928 1.00 85.75 85 TYR A O 1
ATOM 674 N N . HIS A 1 86 ? -3.613 -12.438 -3.914 1.00 83.06 86 HIS A N 1
ATOM 675 C CA . HIS A 1 86 ? -2.724 -13.365 -3.235 1.00 83.06 86 HIS A CA 1
ATOM 676 C C . HIS A 1 86 ? -1.568 -13.721 -4.166 1.00 83.06 86 HIS A C 1
ATOM 678 O O . HIS A 1 86 ? -1.790 -14.241 -5.262 1.00 83.06 86 HIS A O 1
ATOM 684 N N . ARG A 1 87 ? -0.336 -13.461 -3.732 1.00 81.81 87 ARG A N 1
ATOM 685 C CA . ARG A 1 87 ? 0.881 -13.793 -4.470 1.00 81.81 87 ARG A CA 1
ATOM 686 C C . ARG A 1 87 ? 1.801 -14.642 -3.619 1.00 81.81 87 ARG A C 1
ATOM 688 O O . ARG A 1 87 ? 2.320 -14.180 -2.605 1.00 81.81 87 ARG A O 1
ATOM 695 N N . GLU A 1 88 ? 2.072 -15.850 -4.093 1.00 78.31 88 GLU A N 1
ATOM 696 C CA . GLU A 1 88 ? 2.983 -16.784 -3.440 1.00 78.31 88 GLU A CA 1
ATOM 697 C C . GLU A 1 88 ? 4.033 -17.324 -4.407 1.00 78.31 88 GLU A C 1
ATOM 699 O O . GLU A 1 88 ? 3.794 -17.574 -5.592 1.00 78.31 88 GLU A O 1
ATOM 704 N N . PHE A 1 89 ? 5.236 -17.523 -3.873 1.00 78.44 89 PHE A N 1
ATOM 705 C CA . PHE A 1 89 ? 6.329 -18.179 -4.574 1.00 78.44 89 PHE A CA 1
ATOM 706 C C . PHE A 1 89 ? 6.604 -19.519 -3.907 1.00 78.44 89 PHE A C 1
ATOM 708 O O . PHE A 1 89 ? 7.155 -19.584 -2.809 1.00 78.44 89 PHE A O 1
ATOM 715 N N . HIS A 1 90 ? 6.285 -20.607 -4.600 1.00 74.69 90 HIS A N 1
ATOM 716 C CA . HIS A 1 90 ? 6.605 -21.949 -4.134 1.00 74.69 90 HIS A CA 1
ATOM 717 C C . HIS A 1 90 ? 7.866 -22.456 -4.815 1.00 74.69 90 HIS A C 1
ATOM 719 O O . HIS A 1 90 ? 7.993 -22.442 -6.041 1.00 74.69 90 HIS A O 1
ATOM 725 N N . ARG A 1 91 ? 8.798 -22.987 -4.027 1.00 76.06 91 ARG A N 1
ATOM 726 C CA . ARG A 1 91 ? 9.930 -23.739 -4.563 1.00 76.06 91 ARG A CA 1
ATOM 727 C C . ARG A 1 91 ? 9.587 -25.225 -4.556 1.00 76.06 91 ARG A C 1
ATOM 729 O O . ARG A 1 91 ? 9.551 -25.846 -3.501 1.00 76.06 91 ARG A O 1
ATOM 736 N N . ILE A 1 92 ? 9.376 -25.802 -5.736 1.00 78.50 92 ILE A N 1
ATOM 737 C CA . ILE A 1 92 ? 9.133 -27.240 -5.902 1.00 78.50 92 ILE A CA 1
ATOM 738 C C . ILE A 1 92 ? 10.393 -27.849 -6.526 1.00 78.50 92 ILE A C 1
ATOM 740 O O . ILE A 1 92 ? 10.661 -27.728 -7.726 1.00 78.50 92 ILE A O 1
ATOM 744 N N . GLY A 1 93 ? 11.230 -28.448 -5.675 1.00 84.44 93 GLY A N 1
ATOM 745 C CA . GLY A 1 93 ? 12.553 -28.946 -6.052 1.00 84.44 93 GLY A CA 1
ATOM 746 C C . GLY A 1 93 ? 13.481 -27.823 -6.538 1.00 84.44 93 GLY A C 1
ATOM 747 O O . GLY A 1 93 ? 13.852 -26.920 -5.783 1.00 84.44 93 GLY A O 1
ATOM 748 N N . LYS A 1 94 ? 13.881 -27.880 -7.816 1.00 81.31 94 LYS A N 1
ATOM 749 C CA . LYS A 1 94 ? 14.724 -26.853 -8.461 1.00 81.31 94 LYS A CA 1
ATOM 750 C C . LYS A 1 94 ? 13.928 -25.764 -9.189 1.00 81.31 94 LYS A C 1
ATOM 752 O O . LYS A 1 94 ? 14.538 -24.821 -9.681 1.00 81.31 94 LYS A O 1
ATOM 757 N N . ARG A 1 95 ? 12.601 -25.889 -9.293 1.00 76.44 95 ARG A N 1
ATOM 758 C CA . ARG A 1 95 ? 11.754 -24.928 -10.011 1.00 76.44 95 ARG A CA 1
ATOM 759 C C . ARG A 1 95 ? 11.089 -23.969 -9.027 1.00 76.44 95 ARG A C 1
ATOM 761 O O . ARG A 1 95 ? 10.600 -24.394 -7.981 1.00 76.44 95 ARG A O 1
ATOM 768 N N . LEU A 1 96 ? 11.073 -22.689 -9.383 1.00 79.81 96 LEU A N 1
ATOM 769 C CA . LEU A 1 96 ? 10.254 -21.674 -8.728 1.00 79.81 96 LEU A CA 1
ATOM 770 C C . LEU A 1 96 ? 8.904 -21.631 -9.453 1.00 79.81 96 LEU A C 1
ATOM 772 O O . LEU A 1 96 ? 8.876 -21.532 -10.681 1.00 79.81 96 LEU A O 1
ATOM 776 N N . LYS A 1 97 ? 7.801 -21.742 -8.718 1.00 80.19 97 LYS A N 1
ATOM 777 C CA . LYS A 1 97 ? 6.439 -21.614 -9.234 1.00 80.19 97 LYS A CA 1
ATOM 778 C C . LYS A 1 97 ? 5.825 -20.362 -8.619 1.00 80.19 97 LYS A C 1
ATOM 780 O O . LYS A 1 97 ? 5.899 -20.181 -7.408 1.00 80.19 97 LYS A O 1
ATOM 785 N N . TYR A 1 98 ? 5.272 -19.507 -9.466 1.00 80.94 98 TYR A N 1
ATOM 786 C CA . TYR A 1 98 ? 4.593 -18.282 -9.063 1.00 80.94 98 TYR A CA 1
ATOM 787 C C . TYR A 1 98 ? 3.085 -18.519 -9.095 1.00 80.94 98 TYR A C 1
ATOM 789 O O . TYR A 1 98 ? 2.575 -19.051 -10.085 1.00 80.94 98 TYR A O 1
ATOM 797 N N . HIS A 1 99 ? 2.409 -18.173 -8.006 1.00 79.62 99 HIS A N 1
ATOM 798 C CA . HIS A 1 99 ? 0.961 -18.194 -7.871 1.00 79.62 99 HIS A CA 1
ATOM 799 C C . HIS A 1 99 ? 0.468 -16.754 -7.714 1.00 79.62 99 HIS A C 1
ATOM 801 O O . HIS A 1 99 ? 1.027 -16.011 -6.910 1.00 79.62 99 HIS A O 1
ATOM 807 N N . ASP A 1 100 ? -0.536 -16.367 -8.499 1.00 84.31 100 ASP A N 1
ATOM 808 C CA . ASP A 1 100 ? -1.147 -15.035 -8.487 1.00 84.31 100 ASP A CA 1
ATOM 809 C C . ASP A 1 100 ? -2.649 -15.215 -8.681 1.00 84.31 100 ASP A C 1
ATOM 811 O O . ASP A 1 100 ? -3.095 -15.636 -9.752 1.00 84.31 100 ASP A O 1
ATOM 815 N N . GLU A 1 101 ? -3.418 -14.960 -7.631 1.00 85.38 101 GLU A N 1
ATOM 816 C CA . GLU A 1 101 ? -4.864 -15.150 -7.617 1.00 85.38 101 GLU A CA 1
ATOM 817 C C . GLU A 1 101 ? -5.550 -13.885 -7.114 1.00 85.38 101 GLU A C 1
ATOM 819 O O . GLU A 1 101 ? -5.190 -13.331 -6.073 1.00 85.38 101 GLU A O 1
ATOM 824 N N . LYS A 1 102 ? -6.560 -13.417 -7.853 1.00 86.88 102 LYS A N 1
ATOM 825 C CA . LYS A 1 102 ? -7.402 -12.306 -7.412 1.00 86.88 102 LYS A CA 1
ATOM 826 C C . LYS A 1 102 ? -8.341 -12.805 -6.319 1.00 86.88 102 LYS A C 1
ATOM 828 O O . LYS A 1 102 ? -9.225 -13.608 -6.597 1.00 86.88 102 LYS A O 1
ATOM 833 N N . ILE A 1 103 ? -8.195 -12.275 -5.108 1.00 86.81 103 ILE A N 1
ATOM 834 C CA . ILE A 1 103 ? -9.053 -12.636 -3.975 1.00 86.81 103 ILE A CA 1
ATOM 835 C C . ILE A 1 103 ? -10.344 -11.811 -3.988 1.00 86.81 103 ILE A C 1
ATOM 837 O O . ILE A 1 103 ? -11.429 -12.339 -3.757 1.00 86.81 103 ILE A O 1
ATOM 841 N N . SER A 1 104 ? -10.243 -10.496 -4.208 1.00 88.88 104 SER A N 1
ATOM 842 C CA . SER A 1 104 ? -11.389 -9.577 -4.113 1.00 88.88 104 SER A CA 1
ATOM 843 C C . SER A 1 104 ? -11.070 -8.204 -4.713 1.00 88.88 104 SER A C 1
ATOM 845 O O . SER A 1 104 ? -9.998 -7.986 -5.271 1.00 88.88 104 SER A O 1
ATOM 847 N N . SER A 1 105 ? -11.997 -7.261 -4.561 1.00 90.75 105 SER A N 1
ATOM 848 C CA . SER A 1 105 ? -11.776 -5.821 -4.672 1.00 90.75 105 SER A CA 1
ATOM 849 C C . SER A 1 105 ? -11.852 -5.122 -3.310 1.00 90.75 105 SER A C 1
ATOM 851 O O . SER A 1 105 ? -12.417 -5.649 -2.342 1.00 90.75 105 SER A O 1
ATOM 853 N N . ALA A 1 106 ? -11.283 -3.922 -3.251 1.00 91.50 106 ALA A N 1
ATOM 854 C CA . ALA A 1 106 ? -11.412 -2.977 -2.153 1.00 91.50 106 ALA A CA 1
ATOM 855 C C . ALA A 1 106 ? -11.657 -1.567 -2.688 1.00 91.50 106 ALA A C 1
ATOM 857 O O . ALA A 1 106 ? -11.220 -1.225 -3.782 1.00 91.50 106 ALA A O 1
ATOM 858 N N . THR A 1 107 ? -12.323 -0.736 -1.902 1.00 93.69 107 THR A N 1
ATOM 859 C CA . THR A 1 107 ? -12.594 0.661 -2.239 1.00 93.69 107 THR A CA 1
ATOM 860 C C . THR A 1 107 ? -11.634 1.576 -1.483 1.00 93.69 107 THR A C 1
ATOM 862 O O . THR A 1 107 ? -11.459 1.432 -0.271 1.00 93.69 107 THR A O 1
ATOM 865 N N . VAL A 1 108 ? -11.007 2.527 -2.175 1.00 92.56 108 VAL A N 1
ATOM 866 C CA . VAL A 1 108 ? -10.151 3.549 -1.557 1.00 92.56 108 VAL A CA 1
ATOM 867 C C . VAL A 1 108 ? -11.003 4.486 -0.714 1.00 92.56 108 VAL A C 1
ATOM 869 O O . VAL A 1 108 ? -12.009 5.014 -1.185 1.00 92.56 108 VAL A O 1
ATOM 872 N N . ILE A 1 109 ? -10.588 4.720 0.527 1.00 92.88 109 ILE A N 1
ATOM 873 C CA . ILE A 1 109 ? -11.310 5.562 1.486 1.00 92.88 109 ILE A CA 1
ATOM 874 C C . ILE A 1 109 ? -10.409 6.661 2.047 1.00 92.88 109 ILE A C 1
ATOM 876 O O . ILE A 1 109 ? -9.181 6.538 2.058 1.00 92.88 109 ILE A O 1
ATOM 880 N N . SER A 1 110 ? -11.018 7.738 2.545 1.00 87.12 110 SER A N 1
ATOM 881 C CA . SER A 1 110 ? -10.282 8.833 3.177 1.00 87.12 110 SER A CA 1
ATOM 882 C C . SER A 1 110 ? -9.428 8.365 4.354 1.00 87.12 110 SER A C 1
ATOM 884 O O . SER A 1 110 ? -9.845 7.612 5.242 1.00 87.12 110 SER A O 1
ATOM 886 N N . LEU A 1 111 ? -8.202 8.883 4.389 1.00 81.94 111 LEU A N 1
ATOM 887 C CA . LEU A 1 111 ? -7.187 8.505 5.362 1.00 81.94 111 LEU A CA 1
ATOM 888 C C . LEU A 1 111 ? -7.330 9.329 6.650 1.00 81.94 111 LEU A C 1
ATOM 890 O O . LEU A 1 111 ? -6.484 10.148 7.001 1.00 81.94 111 LEU A O 1
ATOM 894 N N . LYS A 1 112 ? -8.444 9.125 7.356 1.00 86.12 112 LYS A N 1
ATOM 895 C CA . LYS A 1 112 ? -8.670 9.649 8.712 1.00 86.12 112 LYS A CA 1
ATOM 896 C C . LYS A 1 112 ? -8.248 8.582 9.721 1.00 86.12 112 LYS A C 1
ATOM 898 O O . LYS A 1 112 ? -9.040 7.707 10.070 1.00 86.12 112 LYS A O 1
ATOM 903 N N . LEU A 1 113 ? -6.970 8.607 10.106 1.00 83.56 113 LEU A N 1
ATOM 904 C CA . LEU A 1 113 ? -6.353 7.596 10.977 1.00 83.56 113 LEU A CA 1
ATOM 905 C C . LEU A 1 113 ? -6.079 8.074 12.404 1.00 83.56 113 LEU A C 1
ATOM 907 O O . LEU A 1 113 ? -5.837 7.241 13.270 1.00 83.56 113 LEU A O 1
ATOM 911 N N . GLU A 1 114 ? -6.120 9.379 12.664 1.00 88.25 114 GLU A N 1
ATOM 912 C CA . GLU A 1 114 ? -5.856 9.914 13.999 1.00 88.25 114 GLU A CA 1
ATOM 913 C C . GLU A 1 114 ? -6.816 9.321 15.040 1.00 88.25 114 GLU A C 1
ATOM 915 O O . GLU A 1 114 ? -8.025 9.226 14.820 1.00 88.25 114 GLU A O 1
ATOM 920 N N . GLY A 1 115 ? -6.258 8.871 16.165 1.00 85.56 115 GLY A N 1
ATOM 921 C CA . GLY A 1 115 ? -7.013 8.266 1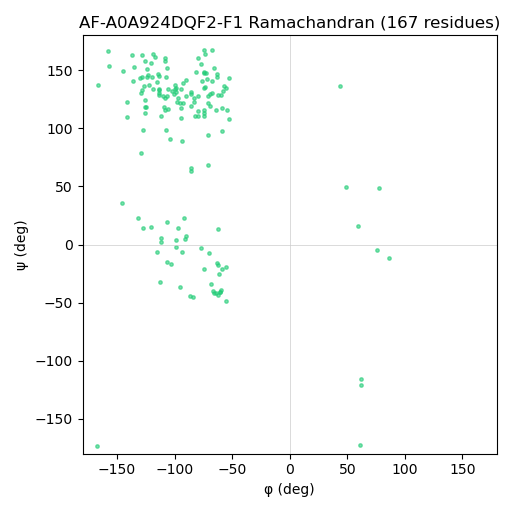7.259 1.00 85.56 115 GLY A CA 1
ATOM 922 C C . GLY A 1 115 ? -7.478 6.829 17.011 1.00 85.56 115 GLY A C 1
ATOM 923 O O . GLY A 1 115 ? -8.013 6.221 17.943 1.00 85.56 115 GLY A O 1
ATOM 924 N N . LYS A 1 116 ? -7.257 6.265 15.813 1.00 86.06 116 LYS A N 1
ATOM 925 C CA . LYS A 1 116 ? -7.543 4.852 15.538 1.00 86.06 116 LYS A CA 1
ATOM 926 C C . LYS A 1 116 ? -6.533 3.939 16.211 1.00 86.06 116 LYS A C 1
ATOM 928 O O . LYS A 1 116 ? -5.356 4.279 16.342 1.00 86.06 116 LYS A O 1
ATOM 933 N N . ASP A 1 117 ? -7.010 2.763 16.597 1.00 86.50 117 ASP A N 1
ATOM 934 C CA . ASP A 1 117 ? -6.160 1.709 17.121 1.00 86.50 117 ASP A CA 1
ATOM 935 C C . ASP A 1 117 ? -5.389 1.033 15.990 1.00 86.50 117 ASP A C 1
ATOM 937 O O . ASP A 1 117 ? -5.906 0.795 14.898 1.00 86.50 117 ASP A O 1
ATOM 941 N N . ARG A 1 118 ? -4.135 0.713 16.281 1.00 83.94 118 ARG A N 1
ATOM 942 C CA . ARG A 1 118 ? -3.212 0.006 15.406 1.00 83.94 118 ARG A CA 1
ATOM 943 C C . ARG A 1 118 ? -2.472 -1.040 16.225 1.00 83.94 118 ARG A C 1
ATOM 945 O O . ARG A 1 118 ? -2.110 -0.794 17.380 1.00 83.94 118 ARG A O 1
ATOM 952 N N . LYS A 1 119 ? -2.246 -2.210 15.632 1.00 82.25 119 LYS A N 1
ATOM 953 C CA . LYS A 1 119 ? -1.462 -3.268 16.266 1.00 82.25 119 LYS A CA 1
ATOM 954 C C . LYS A 1 119 ? 0.009 -3.040 15.967 1.00 82.25 119 LYS A C 1
ATOM 956 O O . LYS A 1 119 ? 0.427 -3.064 14.816 1.00 82.25 119 LYS A O 1
ATOM 961 N N . ILE A 1 120 ? 0.803 -2.841 17.009 1.00 81.19 120 ILE A N 1
ATOM 962 C CA . ILE A 1 120 ? 2.256 -2.752 16.893 1.00 81.19 120 ILE A CA 1
ATOM 963 C C . ILE A 1 120 ? 2.917 -3.928 17.595 1.00 81.19 120 ILE A C 1
ATOM 965 O O . ILE A 1 120 ? 2.477 -4.377 18.654 1.00 81.19 120 ILE A O 1
ATOM 969 N N . LEU A 1 121 ? 4.023 -4.394 17.023 1.00 77.12 121 LEU A N 1
ATOM 970 C CA . LEU A 1 121 ? 4.920 -5.317 17.701 1.00 77.12 121 LEU A CA 1
ATOM 971 C C . LEU A 1 121 ? 5.836 -4.505 18.613 1.00 77.12 121 LEU A C 1
ATOM 973 O O . LEU A 1 121 ? 6.687 -3.744 18.154 1.00 77.12 121 LEU A O 1
ATOM 977 N N . ALA A 1 122 ? 5.649 -4.655 19.919 1.00 75.31 122 ALA A N 1
ATOM 978 C CA . ALA A 1 122 ? 6.513 -4.054 20.919 1.00 75.31 122 ALA A CA 1
ATOM 979 C C . ALA A 1 122 ? 7.518 -5.093 21.421 1.00 75.31 122 ALA A C 1
ATOM 981 O O . ALA A 1 122 ? 7.154 -6.226 21.754 1.00 75.31 122 ALA A O 1
ATOM 982 N N . LYS A 1 123 ? 8.788 -4.684 21.519 1.00 73.19 123 LYS A N 1
ATOM 983 C CA . LYS A 1 123 ? 9.813 -5.461 22.219 1.00 73.19 123 LYS A CA 1
ATOM 984 C C . LYS A 1 123 ? 9.402 -5.577 23.686 1.00 73.19 123 LYS A C 1
ATOM 986 O O . LYS A 1 123 ? 9.064 -4.570 24.309 1.00 73.19 123 LYS A O 1
ATOM 991 N N . GLY A 1 124 ? 9.389 -6.793 24.222 1.00 68.00 124 GLY A N 1
ATOM 992 C CA . GLY A 1 124 ? 9.119 -6.981 25.641 1.00 68.00 124 GLY A CA 1
ATOM 993 C C . GLY A 1 124 ? 10.252 -6.417 26.509 1.00 68.00 124 GLY A C 1
ATOM 994 O O . GLY A 1 124 ? 11.346 -6.094 26.040 1.00 68.00 124 GLY A O 1
ATOM 995 N N . ASN A 1 125 ? 9.991 -6.302 27.809 1.00 67.81 125 ASN A N 1
ATOM 996 C CA . ASN A 1 125 ? 10.912 -5.654 28.748 1.00 67.81 125 ASN A CA 1
ATOM 997 C C . ASN A 1 125 ? 12.125 -6.522 29.143 1.00 67.81 125 ASN A C 1
ATOM 999 O O . ASN A 1 125 ? 12.984 -6.052 29.883 1.00 67.81 125 ASN A O 1
ATOM 1003 N N . SER A 1 126 ? 12.224 -7.776 28.684 1.00 68.06 126 SER A N 1
ATOM 1004 C CA . SER A 1 126 ? 13.333 -8.672 29.041 1.00 68.06 126 SER A CA 1
ATOM 1005 C C . SER A 1 126 ? 14.314 -8.883 27.883 1.00 68.06 126 SER A C 1
ATOM 1007 O O . SER A 1 126 ? 13.941 -8.840 26.707 1.00 68.06 126 SER A O 1
ATOM 1009 N N . ARG A 1 127 ? 15.583 -9.157 28.227 1.00 60.66 127 ARG A N 1
ATOM 1010 C CA . ARG A 1 127 ? 16.690 -9.419 27.283 1.00 60.66 127 ARG A CA 1
ATOM 1011 C C . ARG A 1 127 ? 16.411 -10.557 26.282 1.00 60.66 127 ARG A C 1
ATOM 1013 O O . ARG A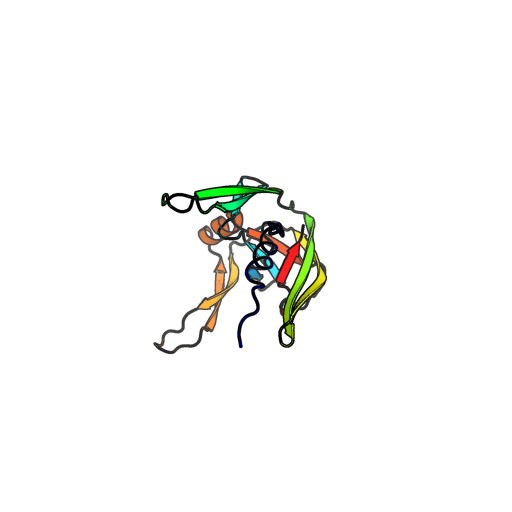 1 127 ? 17.069 -10.580 25.249 1.00 60.66 127 ARG A O 1
ATOM 1020 N N . SER A 1 128 ? 15.448 -11.445 26.554 1.00 60.75 128 SER A N 1
ATOM 1021 C CA . SER A 1 128 ? 15.038 -12.552 25.669 1.00 60.75 128 SER A CA 1
ATOM 1022 C C . SER A 1 128 ? 13.560 -12.504 25.253 1.00 60.75 128 SER A C 1
ATOM 1024 O O . SER A 1 128 ? 13.011 -13.518 24.825 1.00 60.75 128 SER A O 1
ATOM 1026 N N . SER A 1 129 ? 12.874 -11.375 25.442 1.00 56.81 129 SER A N 1
ATOM 1027 C CA . SER A 1 129 ? 11.426 -11.336 25.229 1.00 56.81 129 SER A CA 1
ATOM 1028 C C . SER A 1 129 ? 11.045 -11.428 23.752 1.00 56.81 129 SER A C 1
ATOM 1030 O O . SER A 1 129 ? 11.502 -10.661 22.903 1.00 56.81 129 SER A O 1
ATOM 1032 N N . MET A 1 130 ? 10.151 -12.379 23.491 1.00 69.06 130 MET A N 1
ATOM 1033 C CA . MET A 1 130 ? 9.356 -12.506 22.277 1.00 69.06 130 MET A CA 1
ATOM 1034 C C . MET A 1 130 ? 8.627 -11.178 22.000 1.00 69.06 130 MET A C 1
ATOM 1036 O O . MET A 1 130 ? 8.216 -10.486 22.937 1.00 69.06 130 MET A O 1
ATOM 1040 N N . LEU A 1 131 ? 8.489 -10.799 20.727 1.00 76.75 131 LEU A N 1
ATOM 1041 C CA . LEU A 1 131 ? 7.705 -9.622 20.344 1.00 76.75 131 LEU A CA 1
ATOM 1042 C C . LEU A 1 131 ? 6.256 -9.817 20.809 1.00 76.75 131 LEU A C 1
ATOM 1044 O O . LEU A 1 131 ? 5.654 -10.850 20.529 1.00 76.75 131 LEU A O 1
ATOM 1048 N N . SER A 1 132 ? 5.711 -8.834 21.523 1.00 76.06 132 SER A N 1
ATOM 1049 C CA . SER A 1 132 ? 4.313 -8.844 21.968 1.00 76.06 132 SER A CA 1
ATOM 1050 C C . SER A 1 132 ? 3.494 -7.865 21.135 1.00 76.06 132 SER A C 1
ATOM 1052 O O . SER A 1 132 ? 3.923 -6.723 20.945 1.00 76.06 132 SER A O 1
ATOM 1054 N N . GLU A 1 133 ? 2.319 -8.287 20.668 1.00 81.06 133 GLU A N 1
ATOM 1055 C CA . GLU A 1 133 ? 1.349 -7.382 20.050 1.00 81.06 133 GLU A CA 1
ATOM 1056 C C . GLU A 1 133 ? 0.757 -6.451 21.112 1.00 81.06 133 GLU A C 1
ATOM 1058 O O . GLU A 1 133 ? 0.290 -6.893 22.164 1.00 81.06 133 GLU A O 1
ATOM 1063 N N . LYS A 1 134 ? 0.768 -5.147 20.838 1.00 84.38 134 LYS A N 1
ATOM 1064 C CA . LYS A 1 134 ? 0.078 -4.138 21.641 1.00 84.38 134 LYS A CA 1
ATOM 1065 C C . LYS A 1 134 ? -0.766 -3.255 20.739 1.00 84.38 134 LYS A C 1
ATOM 1067 O O . LYS A 1 134 ? -0.340 -2.892 19.645 1.00 84.38 134 LYS A O 1
ATOM 1072 N N . ASN A 1 135 ? -1.930 -2.859 21.239 1.00 84.81 135 ASN A N 1
ATOM 1073 C CA . ASN A 1 135 ? -2.725 -1.818 20.605 1.00 84.81 135 ASN A CA 1
ATOM 1074 C C . ASN A 1 135 ? -2.139 -0.456 20.983 1.00 84.81 135 ASN A C 1
ATOM 1076 O O . ASN A 1 135 ? -1.927 -0.165 22.163 1.00 84.81 135 ASN A O 1
ATOM 1080 N N . LYS A 1 136 ? -1.866 0.372 19.980 1.00 87.81 136 LYS A N 1
ATOM 1081 C CA . LYS A 1 136 ? -1.431 1.758 20.135 1.00 87.81 136 LYS A CA 1
ATOM 1082 C C . LYS A 1 136 ? -2.358 2.640 19.309 1.00 87.81 136 LYS A C 1
ATOM 1084 O O . LYS A 1 136 ? -2.648 2.323 18.159 1.00 87.81 136 LYS A O 1
ATOM 1089 N N . LYS A 1 137 ? -2.778 3.766 19.883 1.00 91.12 137 LYS A N 1
ATOM 1090 C CA . LYS A 1 137 ? -3.486 4.800 19.129 1.00 91.12 137 LYS A CA 1
ATOM 1091 C C . LYS A 1 137 ? -2.524 5.559 18.228 1.00 91.12 137 LYS A C 1
ATOM 1093 O O . LYS A 1 137 ? -1.439 5.952 18.663 1.00 91.12 137 LYS A O 1
ATOM 1098 N N . ILE A 1 138 ? -2.944 5.786 16.993 1.00 87.50 138 ILE A N 1
ATOM 1099 C CA . ILE A 1 138 ? -2.211 6.606 16.031 1.00 87.50 138 ILE A CA 1
ATOM 1100 C C . ILE A 1 138 ? -2.278 8.065 16.504 1.00 87.50 138 ILE A C 1
ATOM 1102 O O . ILE A 1 138 ? -3.367 8.627 16.644 1.00 87.50 138 ILE A O 1
ATOM 1106 N N . SER A 1 139 ? -1.117 8.663 16.783 1.00 90.88 139 SER A N 1
ATOM 1107 C CA . SER A 1 139 ? -1.011 10.082 17.146 1.00 90.88 139 SER A CA 1
ATOM 1108 C C . SER A 1 139 ? -1.220 10.987 15.927 1.00 90.88 139 SER A C 1
ATOM 1110 O O . SER A 1 139 ? -1.105 10.527 14.792 1.00 90.88 139 SER A O 1
ATOM 1112 N N . GLY A 1 140 ? -1.475 12.281 16.148 1.00 89.38 140 GLY A N 1
ATOM 1113 C CA . GLY A 1 140 ? -1.601 13.265 15.065 1.00 89.38 140 GLY A CA 1
ATOM 1114 C C . GLY A 1 140 ? -0.375 13.291 14.143 1.00 89.38 140 GLY A C 1
ATOM 1115 O O . GLY A 1 140 ? -0.513 13.142 12.930 1.00 89.38 140 GLY A O 1
ATOM 1116 N N . ASP A 1 141 ? 0.835 13.349 14.710 1.00 89.75 141 ASP A N 1
ATOM 1117 C CA . ASP A 1 141 ? 2.083 13.327 13.929 1.00 89.75 141 ASP A CA 1
ATOM 1118 C C . ASP A 1 141 ? 2.232 12.043 13.099 1.00 89.75 141 ASP A C 1
ATOM 1120 O O . ASP A 1 141 ? 2.631 12.080 11.932 1.00 89.75 141 ASP A O 1
ATOM 1124 N N . GLU A 1 142 ? 1.877 10.891 13.680 1.00 88.19 142 GLU A N 1
ATOM 1125 C CA . GLU A 1 142 ? 1.911 9.604 12.982 1.00 88.19 142 GLU A CA 1
ATOM 1126 C C . GLU A 1 142 ? 0.880 9.583 11.844 1.00 88.19 142 GLU A C 1
ATOM 1128 O O . GLU A 1 142 ? 1.200 9.160 10.732 1.00 88.19 142 GLU A O 1
ATOM 1133 N N . ALA A 1 143 ? -0.323 10.117 12.069 1.00 88.50 143 ALA A N 1
ATOM 1134 C CA . ALA A 1 143 ? -1.360 10.218 11.048 1.00 88.50 143 ALA A CA 1
ATOM 1135 C C . ALA A 1 143 ? -0.913 11.075 9.851 1.00 88.50 143 ALA A C 1
ATOM 1137 O O . ALA A 1 143 ? -1.140 10.672 8.710 1.00 88.50 143 ALA A O 1
ATOM 1138 N N . VAL A 1 144 ? -0.220 12.196 10.081 1.00 89.12 144 VAL A N 1
ATOM 1139 C CA . VAL A 1 144 ? 0.325 13.048 9.005 1.00 89.12 144 VAL A CA 1
ATOM 1140 C C . VAL A 1 144 ? 1.355 12.286 8.166 1.00 89.12 144 VAL A C 1
ATOM 1142 O O . VAL A 1 144 ? 1.326 12.328 6.930 1.00 89.12 144 VAL A O 1
ATOM 1145 N N . VAL A 1 145 ? 2.250 11.537 8.815 1.00 88.88 145 VAL A N 1
ATOM 1146 C CA . VAL A 1 145 ? 3.246 10.709 8.117 1.00 88.88 145 VAL A CA 1
ATOM 1147 C C . VAL A 1 145 ? 2.570 9.606 7.300 1.00 88.88 145 VAL A C 1
ATOM 1149 O O . VAL A 1 145 ? 2.969 9.363 6.156 1.00 88.88 145 VAL A O 1
ATOM 1152 N N . LEU A 1 146 ? 1.537 8.962 7.845 1.00 88.75 146 LEU A N 1
ATOM 1153 C CA . LEU A 1 146 ? 0.771 7.933 7.141 1.00 88.75 146 LEU A CA 1
ATOM 1154 C C . LEU A 1 146 ? -0.011 8.514 5.955 1.00 88.75 146 LEU A C 1
ATOM 1156 O O . LEU A 1 146 ? 0.010 7.927 4.880 1.00 88.75 146 LEU A O 1
ATOM 1160 N N . GLN A 1 147 ? -0.615 9.698 6.081 1.00 87.75 147 GLN A N 1
ATOM 1161 C CA . GLN A 1 147 ? -1.284 10.398 4.969 1.00 87.75 147 GLN A CA 1
ATOM 1162 C C . GLN A 1 147 ? -0.342 10.716 3.819 1.00 87.75 147 GLN A C 1
ATOM 1164 O O . GLN A 1 147 ? -0.704 10.559 2.650 1.00 87.75 147 GLN A O 1
ATOM 1169 N N . LYS A 1 148 ? 0.890 11.111 4.132 1.00 86.88 148 LYS A N 1
ATOM 1170 C CA . LYS A 1 148 ? 1.890 11.399 3.107 1.00 86.88 148 LYS A CA 1
ATOM 1171 C C . LYS A 1 148 ? 2.338 10.143 2.359 1.00 86.88 148 LYS A C 1
ATOM 1173 O O . LYS A 1 148 ? 2.635 10.218 1.169 1.00 86.88 148 LYS A O 1
ATOM 1178 N N . ASN A 1 149 ? 2.400 9.001 3.039 1.00 88.81 149 ASN A N 1
ATOM 1179 C CA . ASN A 1 149 ? 3.105 7.824 2.535 1.00 88.81 149 ASN A CA 1
ATOM 1180 C C . ASN A 1 149 ? 2.216 6.618 2.242 1.00 88.81 149 ASN A C 1
ATOM 1182 O O . ASN A 1 149 ? 2.732 5.641 1.711 1.00 88.81 149 ASN A O 1
ATOM 1186 N N . CYS A 1 150 ? 0.929 6.662 2.576 1.00 90.12 150 CYS A N 1
ATOM 1187 C CA . CYS A 1 150 ? 0.038 5.514 2.489 1.00 90.12 150 CYS A CA 1
ATOM 1188 C C . CYS A 1 150 ? -1.328 5.883 1.894 1.00 90.12 150 CYS A C 1
ATOM 1190 O O . CYS A 1 150 ? -1.711 7.055 1.819 1.00 90.12 150 CYS A O 1
ATOM 1192 N N . ILE A 1 151 ? -2.054 4.854 1.469 1.00 91.00 151 ILE A N 1
ATOM 1193 C CA . ILE A 1 151 ? -3.483 4.872 1.154 1.00 91.00 151 ILE A CA 1
ATOM 1194 C C . ILE A 1 151 ? -4.192 3.853 2.052 1.00 91.00 151 ILE A C 1
ATOM 1196 O O . ILE A 1 151 ? -3.568 2.913 2.551 1.00 91.00 151 ILE A O 1
ATOM 1200 N N . VAL A 1 152 ? -5.490 4.048 2.275 1.00 91.44 152 VAL A N 1
ATOM 1201 C CA . VAL A 1 152 ? -6.323 3.102 3.023 1.00 91.44 152 VAL A CA 1
ATOM 1202 C C . VAL A 1 152 ? -7.422 2.607 2.108 1.00 91.44 152 VAL A C 1
ATOM 1204 O O . VAL A 1 152 ? -8.078 3.397 1.427 1.00 91.44 152 VAL A O 1
ATOM 1207 N N . VAL A 1 153 ? -7.627 1.297 2.114 1.00 91.75 153 VAL A N 1
ATOM 1208 C CA . VAL A 1 153 ? -8.684 0.653 1.342 1.00 91.75 153 VAL A CA 1
ATOM 1209 C C . VAL A 1 153 ? -9.574 -0.176 2.258 1.00 91.75 153 VAL A C 1
ATOM 1211 O O . VAL A 1 153 ? -9.118 -0.754 3.248 1.00 91.75 153 VAL A O 1
ATOM 1214 N N . SER A 1 154 ? -10.862 -0.202 1.942 1.00 92.00 154 SER A N 1
ATOM 1215 C CA . SER A 1 154 ? -11.863 -1.024 2.612 1.00 92.00 154 SER A CA 1
ATOM 1216 C C . SER A 1 154 ? -12.238 -2.182 1.689 1.00 92.00 154 SER A C 1
ATOM 1218 O O . SER A 1 154 ? -12.756 -1.913 0.606 1.00 92.00 154 SER A O 1
ATOM 1220 N N . PRO A 1 155 ? -11.975 -3.445 2.056 1.00 90.94 155 PRO A N 1
ATOM 1221 C CA . PRO A 1 155 ? -12.363 -4.588 1.234 1.00 90.94 155 PRO A CA 1
ATOM 1222 C C . PRO A 1 155 ? -13.890 -4.677 1.083 1.00 90.94 155 PRO A C 1
ATOM 1224 O O .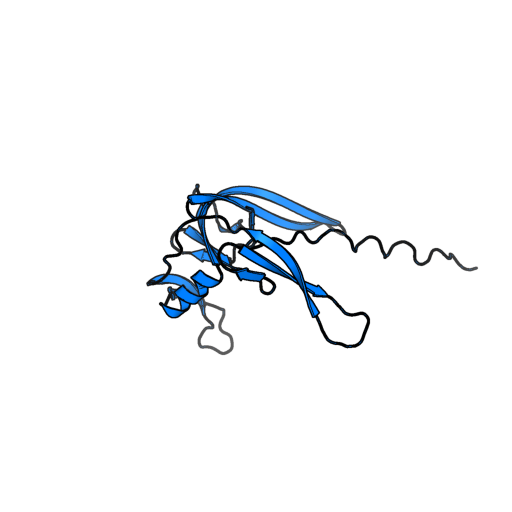 PRO A 1 155 ? -14.622 -4.378 2.025 1.00 90.94 155 PRO A O 1
ATOM 1227 N N . ASP A 1 156 ? -14.363 -5.097 -0.095 1.00 85.88 156 ASP A N 1
ATOM 1228 C CA . ASP A 1 156 ? -15.803 -5.191 -0.397 1.00 85.88 156 ASP A CA 1
ATOM 1229 C C . ASP A 1 156 ? -16.480 -6.400 0.296 1.00 85.88 156 ASP A C 1
ATOM 1231 O O . ASP A 1 156 ? -17.692 -6.400 0.491 1.00 85.88 156 ASP A O 1
ATOM 1235 N N . ASN A 1 157 ? -15.705 -7.418 0.697 1.00 78.38 157 ASN A N 1
ATOM 1236 C CA . ASN A 1 157 ? -16.177 -8.660 1.322 1.00 78.38 157 ASN A CA 1
ATOM 1237 C C . ASN A 1 157 ? -15.431 -8.952 2.640 1.00 78.38 157 ASN A C 1
ATOM 1239 O O . ASN A 1 157 ? -14.325 -8.454 2.858 1.00 78.38 157 ASN A O 1
ATOM 1243 N N . ASN A 1 158 ? -15.983 -9.837 3.485 1.00 68.94 158 ASN A N 1
ATOM 1244 C CA . ASN A 1 158 ? -15.304 -10.400 4.668 1.00 68.94 158 ASN A CA 1
ATOM 1245 C C . ASN A 1 158 ? -14.194 -11.388 4.257 1.00 68.94 158 ASN A C 1
ATOM 1247 O O . ASN A 1 158 ? -14.300 -12.600 4.449 1.00 68.94 158 ASN A O 1
ATOM 1251 N N . ILE A 1 159 ? -13.133 -10.867 3.648 1.00 70.69 159 ILE A N 1
ATOM 1252 C CA . ILE A 1 159 ? -11.970 -11.640 3.209 1.00 70.69 159 ILE A CA 1
ATOM 1253 C C . ILE A 1 159 ? -11.167 -12.077 4.436 1.00 70.69 159 ILE A C 1
ATOM 1255 O O . ILE A 1 159 ? -10.984 -11.305 5.380 1.00 70.69 159 ILE A O 1
ATOM 1259 N N . LYS A 1 160 ? -10.616 -13.295 4.408 1.00 66.75 160 LYS A N 1
ATOM 1260 C CA . LYS A 1 160 ? -9.549 -13.684 5.337 1.00 66.75 160 LYS A CA 1
ATOM 1261 C C . LYS A 1 160 ? -8.277 -12.932 4.952 1.00 66.75 160 LYS A C 1
ATOM 1263 O O . LYS A 1 160 ? -7.520 -13.352 4.087 1.00 66.75 160 LYS A O 1
ATOM 1268 N N . ILE A 1 161 ? -8.064 -11.792 5.599 1.00 64.56 161 ILE A N 1
ATOM 1269 C CA . ILE A 1 161 ? -7.019 -10.821 5.245 1.00 64.56 161 ILE A CA 1
ATOM 1270 C C . ILE A 1 161 ? -5.595 -11.409 5.391 1.00 64.56 161 ILE A C 1
ATOM 1272 O O . ILE A 1 161 ? -4.647 -10.900 4.808 1.00 64.56 161 ILE A O 1
ATOM 1276 N N . ASN A 1 162 ? -5.455 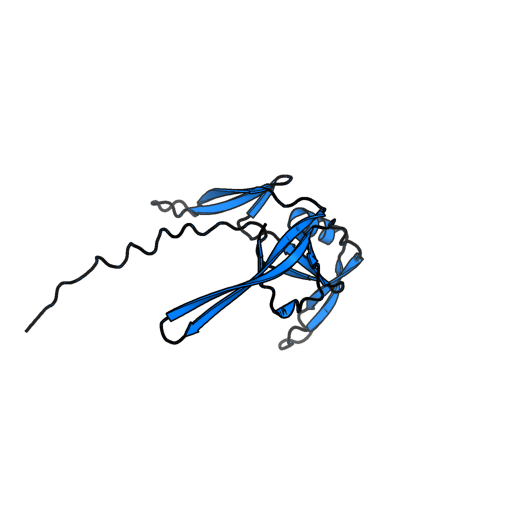-12.537 6.094 1.00 64.50 162 ASN A N 1
ATOM 1277 C CA . ASN A 1 162 ? -4.194 -13.258 6.296 1.00 64.50 162 ASN A CA 1
ATOM 1278 C C . ASN A 1 162 ? -3.555 -13.792 4.999 1.00 64.50 162 ASN A C 1
ATOM 1280 O O . ASN A 1 162 ? -2.373 -14.116 5.010 1.00 64.50 162 ASN A O 1
ATOM 1284 N N . GLU A 1 163 ? -4.314 -13.891 3.905 1.00 61.97 163 GLU A N 1
ATOM 1285 C CA . GLU A 1 163 ? -3.824 -14.352 2.596 1.00 61.97 163 GLU A CA 1
ATOM 1286 C C . GLU A 1 163 ? -3.509 -13.180 1.648 1.00 61.97 163 GLU A C 1
ATOM 1288 O O . GLU A 1 163 ? -3.038 -13.379 0.532 1.00 61.97 163 GLU A O 1
ATOM 1293 N N . LEU A 1 164 ? -3.741 -11.930 2.055 1.00 67.69 164 LEU A N 1
ATOM 1294 C CA . LEU A 1 164 ? -3.530 -10.781 1.180 1.00 67.69 164 LEU A CA 1
ATOM 1295 C C . LEU A 1 164 ? -2.072 -10.338 1.170 1.00 67.69 164 LEU A C 1
ATOM 1297 O O . LEU A 1 164 ? -1.517 -9.951 2.195 1.00 67.69 164 LEU A O 1
ATOM 1301 N N . SER A 1 165 ? -1.476 -10.323 -0.020 1.00 67.44 165 SER A N 1
ATOM 1302 C CA . SER A 1 165 ? -0.099 -9.868 -0.212 1.00 67.44 165 SER A CA 1
ATOM 1303 C C . SER A 1 165 ? -0.022 -8.583 -1.024 1.00 67.44 165 SER A C 1
ATOM 1305 O O . SER A 1 165 ? 0.910 -7.797 -0.848 1.00 67.44 165 SER A O 1
ATOM 1307 N N . THR A 1 166 ? -0.948 -8.375 -1.966 1.00 70.44 166 THR A N 1
ATOM 1308 C CA . THR A 1 166 ? -0.760 -7.363 -3.007 1.00 70.44 166 THR A CA 1
ATOM 1309 C C . THR A 1 166 ? -2.049 -6.664 -3.416 1.00 70.44 166 THR A C 1
ATOM 1311 O O . THR A 1 166 ? -3.127 -7.249 -3.402 1.00 70.44 166 THR A O 1
ATOM 1314 N N . VAL A 1 167 ? -1.915 -5.403 -3.816 1.00 68.81 167 VAL A N 1
ATOM 1315 C CA . VAL A 1 167 ? -2.957 -4.549 -4.375 1.00 68.81 167 VAL A CA 1
ATOM 1316 C C . VAL A 1 167 ? -2.526 -4.074 -5.758 1.00 68.81 167 VAL A C 1
ATOM 1318 O O . VAL A 1 167 ? -1.362 -3.730 -5.970 1.00 68.81 167 VAL A O 1
ATOM 1321 N N . VAL A 1 168 ? -3.460 -4.088 -6.704 1.00 74.62 168 VAL A N 1
ATOM 1322 C CA . VAL A 1 168 ? -3.256 -3.642 -8.085 1.00 74.62 168 VAL A CA 1
ATOM 1323 C C . VAL A 1 168 ? -4.349 -2.639 -8.437 1.00 74.62 168 VAL A C 1
ATOM 1325 O O . VAL A 1 168 ? -5.527 -2.881 -8.169 1.00 74.62 168 VAL A O 1
ATOM 1328 N N . PHE A 1 169 ? -3.948 -1.518 -9.028 1.00 69.94 169 PHE A N 1
ATOM 1329 C CA . PHE A 1 169 ? -4.821 -0.461 -9.528 1.00 69.94 169 PHE A CA 1
ATOM 1330 C C . PHE A 1 169 ? -4.312 0.053 -10.873 1.00 69.94 169 PHE A C 1
ATOM 1332 O O . PHE A 1 169 ? -3.104 -0.136 -11.153 1.00 69.94 169 PHE A O 1
#

Mean predicted aligned error: 11.5 Å

Foldseek 3Di:
DDDDPPDDDPPPPPPDPPPPDDFQWWFPFQFPVRKTKTFGDPQWADDPQKIFGWDWDDDPDPPDTDTDGDDMDGHDDAFDKWWWWFWDWDDDPPDIDIDIDTPAIWGWHDLPQAQGWDWDFDADPDPPDDTDTDIDGQHPVNSVVSVRTITMIGTPDPDPCVRTTTIGD

Solvent-accessible surface area (backbone atoms only — not comparable to full-atom values): 10372 Å² total; per-residue (Å²): 134,89,80,89,87,87,78,87,90,82,84,79,82,83,81,74,72,77,75,79,81,68,78,49,24,43,62,67,44,72,36,85,84,67,31,37,36,25,38,54,53,96,52,46,45,70,56,90,65,28,34,40,33,46,40,81,42,79,55,98,54,98,73,63,79,44,78,42,83,71,49,77,46,76,58,84,51,76,72,37,74,32,40,31,25,29,64,50,77,46,74,61,86,93,42,80,44,82,45,80,44,79,76,49,49,22,33,28,44,82,76,81,43,58,69,38,61,35,79,40,78,39,78,42,99,49,103,80,46,65,73,38,81,41,81,42,64,35,44,66,72,53,29,55,54,43,55,65,44,38,51,33,32,41,55,77,60,98,65,74,65,92,59,57,43,34,44,48,123

pLDDT: mean 76.7, std 15.9, range [34.06, 93.69]

Sequence (169 aa):
MTKKFVSALLLSLFSFLPAKSFAFHSVTEILPDNKILICKDFNQVRVGNKVEIYSKKLPHSRGGIELVKADELTLPSEGQKVDLYHREFHRIGKRLKYHDEKISSATVISLKLEGKDRKILAKGNSRSSMLSEKNKKISGDEAVVLQKNCIVVSPDNNIKINELSTVVF